Protein AF-A6VV82-F1 (afdb_monomer_lite)

Secondary structure (DSSP, 8-state):
-PPPPPTT-------EEEEEEEETTEEEEEEEETTEEEEEEE-HHHHHHHHHHHT---

Organism: Marinomonas sp. (strain MWYL1) (NCBI:txid400668)

Radius of gyration: 15.57 Å; chains: 1; bounding box: 34×22×42 Å

Sequence (58 aa):
MKSQYSPFAFDKGIDYDCYELVLGKKTIVLEWNNWFEWTLFGSEEVVCDLQVRFFLSK

Foldseek 3Di:
DDDDDDPPPDCPDWPWDWDWDDDPPWIKIWIDTPVDDTDIDTPPVVVVVCCVVVVDDD

pLDDT: mean 80.61, std 15.93, range [34.03, 95.31]

Structure (mmCIF, N/CA/C/O backbone):
data_AF-A6VV82-F1
#
_entry.id   AF-A6VV82-F1
#
loop_
_atom_site.group_PDB
_atom_site.id
_atom_site.type_symbol
_atom_site.label_atom_id
_atom_site.label_alt_id
_atom_site.label_comp_id
_atom_site.label_asym_id
_atom_site.label_entity_id
_atom_site.label_seq_id
_atom_site.pdbx_PDB_ins_code
_atom_si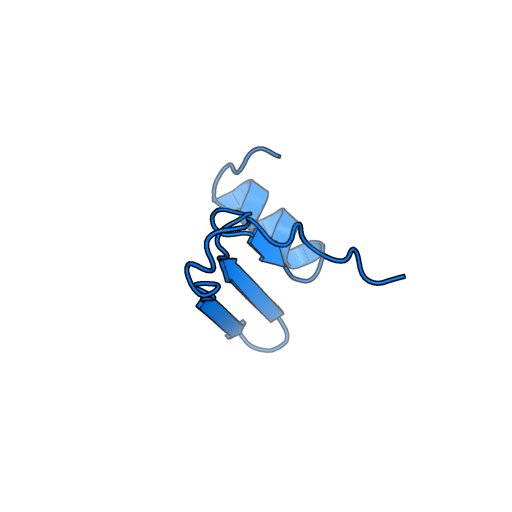te.Cartn_x
_atom_site.Cartn_y
_atom_site.Cartn_z
_atom_site.occupancy
_atom_site.B_iso_or_equiv
_atom_site.auth_seq_id
_atom_site.auth_comp_id
_atom_site.auth_asym_id
_atom_site.auth_atom_id
_atom_site.pdbx_PDB_model_num
ATOM 1 N N . MET A 1 1 ? -2.424 14.497 -22.835 1.00 34.03 1 MET A N 1
ATOM 2 C CA . MET A 1 1 ? -1.189 14.607 -23.641 1.00 34.03 1 MET A CA 1
ATOM 3 C C . MET A 1 1 ? -0.257 13.514 -23.135 1.00 34.03 1 MET A C 1
ATOM 5 O O . MET A 1 1 ? 0.153 13.598 -21.988 1.00 34.03 1 MET A O 1
ATOM 9 N N . LYS A 1 2 ? -0.068 12.416 -23.879 1.00 37.91 2 LYS A N 1
ATOM 10 C CA . LYS A 1 2 ? 0.792 11.308 -23.428 1.00 37.91 2 LYS A CA 1
ATOM 11 C C . LYS A 1 2 ? 2.241 11.713 -23.694 1.00 37.91 2 LYS A C 1
ATOM 13 O O . LYS A 1 2 ? 2.565 12.030 -24.834 1.00 37.91 2 LYS A O 1
ATOM 18 N N . SER A 1 3 ? 3.068 11.781 -22.653 1.00 46.59 3 SER A N 1
ATOM 19 C CA . SER A 1 3 ? 4.497 12.069 -22.778 1.00 46.59 3 SER A CA 1
ATOM 20 C C . SER A 1 3 ? 5.142 11.002 -23.659 1.00 46.59 3 SER A C 1
ATOM 22 O O . SER A 1 3 ? 5.099 9.817 -23.333 1.00 46.59 3 SER A O 1
ATOM 24 N N . GLN A 1 4 ? 5.682 11.408 -24.803 1.00 50.94 4 GLN A N 1
ATOM 25 C CA . GLN A 1 4 ? 6.335 10.504 -25.741 1.00 50.94 4 GLN A CA 1
ATOM 26 C C . GLN A 1 4 ? 7.794 10.329 -25.294 1.00 50.94 4 GLN A C 1
ATOM 28 O O . GLN A 1 4 ? 8.511 11.317 -25.141 1.00 50.94 4 GLN A O 1
ATOM 33 N N . TYR A 1 5 ? 8.204 9.092 -25.007 1.00 59.03 5 TYR A N 1
ATOM 34 C CA . TYR A 1 5 ? 9.552 8.780 -24.523 1.00 59.03 5 TYR A CA 1
ATOM 35 C C . TYR A 1 5 ? 10.626 9.017 -25.600 1.00 59.03 5 TYR A C 1
ATOM 37 O O . TYR A 1 5 ? 10.347 8.997 -26.799 1.00 59.03 5 TYR A O 1
ATOM 45 N N . SER A 1 6 ? 11.866 9.243 -25.152 1.00 63.78 6 SER A N 1
ATOM 46 C CA . SER A 1 6 ? 13.048 9.402 -26.012 1.00 63.78 6 SER A CA 1
ATOM 47 C C . SER A 1 6 ? 13.284 8.155 -26.882 1.00 63.78 6 SER A C 1
ATOM 49 O O . SER A 1 6 ? 13.210 7.045 -26.358 1.00 63.78 6 SER A O 1
ATOM 51 N N . PRO A 1 7 ? 13.661 8.301 -28.167 1.00 63.78 7 PRO A N 1
ATOM 52 C CA . PRO A 1 7 ? 13.961 7.175 -29.060 1.00 63.78 7 PRO A CA 1
ATOM 53 C C . PRO A 1 7 ? 15.219 6.377 -28.668 1.00 63.78 7 PRO A C 1
ATOM 55 O O . PRO A 1 7 ? 15.468 5.319 -29.234 1.00 63.78 7 PRO A O 1
ATOM 58 N N . PHE A 1 8 ? 16.006 6.869 -27.705 1.00 64.88 8 PHE A N 1
ATOM 59 C CA . PHE A 1 8 ? 17.158 6.165 -27.126 1.00 64.88 8 PHE A CA 1
ATOM 60 C C . PHE A 1 8 ? 16.848 5.510 -25.773 1.00 64.88 8 PHE A C 1
ATOM 62 O O . PHE A 1 8 ? 17.757 4.991 -25.125 1.00 64.88 8 PHE A O 1
ATOM 69 N N . ALA A 1 9 ? 15.596 5.564 -25.308 1.00 64.69 9 ALA A N 1
ATOM 70 C CA . ALA A 1 9 ? 15.195 4.841 -24.113 1.00 64.69 9 ALA A CA 1
ATOM 71 C C . ALA A 1 9 ? 15.332 3.336 -24.382 1.00 64.69 9 ALA A C 1
ATOM 73 O O . ALA A 1 9 ? 14.693 2.788 -25.277 1.00 64.69 9 ALA A O 1
ATOM 74 N N . PHE A 1 10 ? 16.212 2.680 -23.626 1.00 58.97 10 PHE A N 1
ATOM 75 C CA . PHE A 1 10 ? 16.328 1.229 -23.630 1.00 58.97 10 PHE A CA 1
ATOM 76 C C . PHE A 1 10 ? 15.039 0.667 -23.023 1.00 58.97 10 PHE A C 1
ATOM 78 O O . PHE A 1 10 ? 14.790 0.863 -21.832 1.00 58.97 10 PHE A O 1
ATOM 85 N N . ASP A 1 11 ? 14.214 0.022 -23.847 1.00 61.41 11 ASP A N 1
ATOM 86 C CA . ASP A 1 11 ? 12.927 -0.553 -23.451 1.00 61.41 11 ASP A CA 1
ATOM 87 C C . ASP A 1 11 ? 13.178 -1.834 -22.641 1.00 61.41 11 ASP A C 1
ATOM 89 O O . ASP A 1 11 ? 13.079 -2.960 -23.130 1.00 61.41 11 ASP A O 1
ATOM 93 N N . LYS 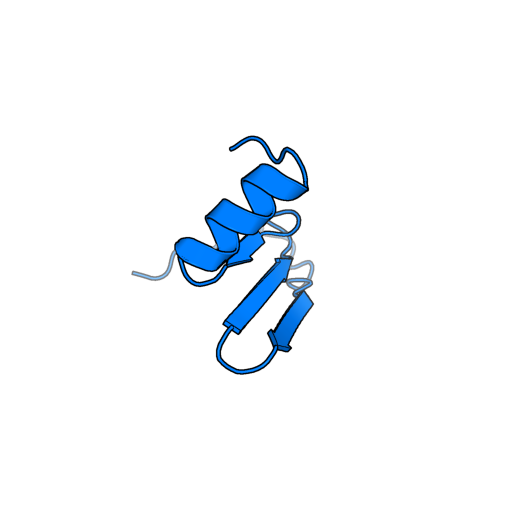A 1 12 ? 13.610 -1.667 -21.384 1.00 62.03 12 LYS A N 1
ATOM 94 C CA . LYS A 1 12 ? 13.357 -2.702 -20.385 1.00 62.03 12 LYS A CA 1
ATOM 95 C C . LYS A 1 12 ? 11.852 -2.664 -20.206 1.00 62.03 12 LYS A C 1
ATOM 97 O O . LYS A 1 12 ? 11.353 -1.640 -19.741 1.00 62.03 12 LYS A O 1
ATOM 102 N N . GLY A 1 13 ? 11.162 -3.716 -20.647 1.00 62.84 13 GLY A N 1
ATOM 103 C CA . GLY A 1 13 ? 9.717 -3.829 -20.488 1.00 62.84 13 GLY A CA 1
ATOM 104 C C . GLY A 1 13 ? 9.292 -3.344 -19.103 1.00 62.84 13 GLY A C 1
ATOM 105 O O . GLY A 1 13 ? 10.027 -3.483 -18.123 1.00 62.84 13 GLY A O 1
ATOM 106 N N . ILE A 1 14 ? 8.147 -2.674 -19.042 1.00 67.06 14 ILE A N 1
ATOM 107 C CA . ILE A 1 14 ? 7.605 -2.222 -17.766 1.00 67.06 14 ILE A CA 1
ATOM 108 C C . ILE A 1 14 ? 7.291 -3.472 -16.950 1.00 67.06 14 ILE A C 1
ATOM 110 O O . ILE A 1 14 ? 6.353 -4.190 -17.295 1.00 67.06 14 ILE A O 1
ATOM 114 N N . ASP A 1 15 ? 8.073 -3.734 -15.904 1.00 74.44 15 ASP A N 1
ATOM 115 C CA . ASP A 1 15 ? 7.694 -4.728 -14.920 1.00 74.44 15 ASP A CA 1
ATOM 116 C C . ASP A 1 15 ? 6.556 -4.074 -14.117 1.00 74.44 15 ASP A C 1
ATOM 118 O O . ASP A 1 15 ? 6.669 -2.941 -13.635 1.00 74.44 15 ASP A O 1
ATOM 122 N N . TYR A 1 16 ? 5.398 -4.731 -14.116 1.00 84.06 16 TYR A N 1
ATOM 123 C CA . TYR A 1 16 ? 4.166 -4.226 -13.524 1.00 84.06 16 TYR A CA 1
ATOM 124 C C . TYR A 1 16 ? 3.528 -5.325 -12.693 1.00 84.06 16 TYR A C 1
ATOM 126 O O . TYR A 1 16 ? 3.043 -6.318 -13.239 1.00 84.06 16 TYR A O 1
ATOM 134 N N . ASP A 1 17 ? 3.487 -5.104 -11.386 1.00 87.50 17 ASP A N 1
ATOM 135 C CA . ASP A 1 17 ? 2.828 -5.991 -10.442 1.00 87.50 17 ASP A CA 1
ATOM 136 C C . ASP A 1 17 ? 1.670 -5.249 -9.780 1.00 87.50 17 ASP A C 1
ATOM 138 O O . ASP A 1 17 ? 1.818 -4.124 -9.299 1.00 87.50 17 ASP A O 1
ATOM 142 N N . CYS A 1 18 ? 0.505 -5.890 -9.742 1.00 90.62 18 CYS A N 1
ATOM 143 C CA . CYS A 1 18 ? -0.689 -5.326 -9.132 1.00 90.62 18 CYS A CA 1
ATOM 144 C C . CYS A 1 18 ? -1.424 -6.394 -8.328 1.00 90.62 18 CYS A C 1
ATOM 146 O O . CYS A 1 18 ? -1.788 -7.449 -8.852 1.00 90.62 18 CYS A O 1
ATOM 148 N N . TYR A 1 19 ? -1.640 -6.104 -7.047 1.00 92.44 19 TYR A N 1
ATOM 149 C CA . TYR A 1 19 ? -2.381 -6.959 -6.130 1.00 92.44 19 TYR A CA 1
ATOM 150 C C . TYR A 1 19 ? -3.597 -6.217 -5.606 1.00 92.44 19 TYR A C 1
ATOM 152 O O . TYR A 1 19 ? -3.486 -5.116 -5.071 1.00 92.44 19 TYR A O 1
ATOM 160 N N . GLU A 1 20 ? -4.753 -6.862 -5.692 1.00 94.94 20 GLU A N 1
ATOM 161 C CA . GLU A 1 20 ? -5.986 -6.388 -5.080 1.00 94.94 20 GLU A CA 1
ATOM 162 C C . GLU A 1 20 ? -6.309 -7.253 -3.857 1.00 94.94 20 GLU A C 1
ATOM 164 O O . GLU A 1 20 ? -6.451 -8.474 -3.952 1.00 94.94 20 GLU A O 1
ATOM 169 N N . LEU A 1 21 ? -6.410 -6.619 -2.688 1.00 93.75 21 LEU A N 1
ATOM 170 C CA . LEU A 1 21 ? -6.793 -7.257 -1.432 1.00 93.75 21 LEU A CA 1
ATOM 171 C C . LEU A 1 21 ? -8.185 -6.775 -1.028 1.00 93.75 21 LEU A C 1
ATOM 173 O O . LEU A 1 21 ? -8.397 -5.583 -0.797 1.00 93.75 21 LEU A O 1
ATOM 177 N N . VAL A 1 22 ? -9.125 -7.712 -0.904 1.00 94.38 22 VAL A N 1
ATOM 178 C CA . VAL A 1 22 ? -10.534 -7.421 -0.609 1.00 94.38 22 VAL A CA 1
ATOM 179 C C . VAL A 1 22 ? -10.947 -8.081 0.705 1.00 94.38 22 VAL A C 1
ATOM 181 O O . VAL A 1 22 ? -10.797 -9.289 0.883 1.00 94.38 22 VAL A O 1
ATOM 184 N N . LEU A 1 23 ? -11.517 -7.293 1.620 1.00 92.94 23 LEU A N 1
ATOM 185 C CA . LEU A 1 23 ? -12.126 -7.764 2.864 1.00 92.94 23 LEU A CA 1
ATOM 186 C C . LEU A 1 23 ? -13.498 -7.110 3.057 1.00 92.94 23 LEU A C 1
ATOM 188 O O . LEU A 1 23 ? -13.622 -5.960 3.489 1.00 92.94 23 LEU A O 1
ATOM 192 N N . GLY A 1 24 ? -14.561 -7.854 2.750 1.00 93.38 24 GLY A N 1
ATOM 193 C CA . GLY A 1 24 ? -15.927 -7.337 2.807 1.00 93.38 24 GLY A CA 1
ATOM 194 C C . GLY A 1 24 ? -16.125 -6.177 1.827 1.00 93.38 24 GLY A C 1
ATOM 195 O O . GLY A 1 24 ? -16.080 -6.381 0.621 1.00 93.38 24 GLY A O 1
ATOM 196 N N . LYS A 1 25 ? -16.360 -4.965 2.349 1.00 92.62 25 LYS A N 1
ATOM 197 C CA . LYS A 1 25 ? -16.516 -3.731 1.548 1.00 92.62 25 LYS A CA 1
ATOM 198 C C . LYS A 1 25 ? -15.228 -2.904 1.432 1.00 92.62 25 LYS A C 1
ATOM 200 O O . LYS A 1 25 ? -15.266 -1.805 0.886 1.00 92.62 25 LYS A 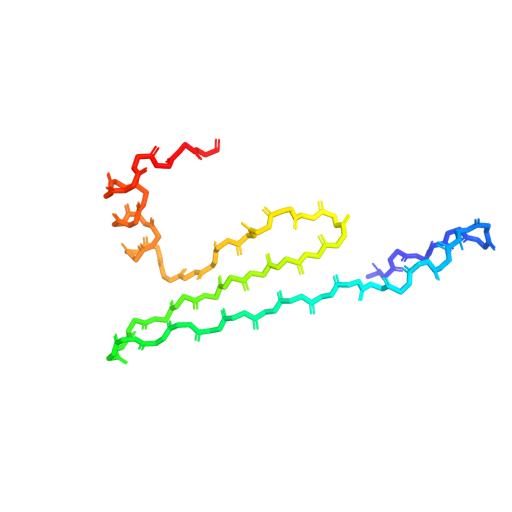O 1
ATOM 205 N N . LYS A 1 26 ? -14.122 -3.382 2.005 1.00 93.44 26 LYS A N 1
ATOM 206 C CA . LYS A 1 26 ? -12.825 -2.701 1.999 1.00 93.44 26 LYS A CA 1
ATOM 207 C C . LYS A 1 26 ? -11.952 -3.321 0.916 1.00 93.44 26 LYS A C 1
ATOM 209 O O . LYS A 1 26 ? -11.798 -4.540 0.890 1.00 93.44 26 LYS A O 1
ATOM 214 N N . THR A 1 27 ? -11.371 -2.473 0.079 1.00 94.75 27 THR A N 1
ATOM 215 C CA . THR A 1 27 ? -10.455 -2.876 -0.988 1.00 94.75 27 THR A CA 1
ATOM 216 C C . THR A 1 27 ? -9.192 -2.040 -0.903 1.00 94.75 27 THR A C 1
ATOM 218 O O . THR A 1 27 ? -9.262 -0.826 -0.693 1.00 94.75 27 THR A O 1
ATOM 221 N N . ILE A 1 28 ? -8.052 -2.703 -1.066 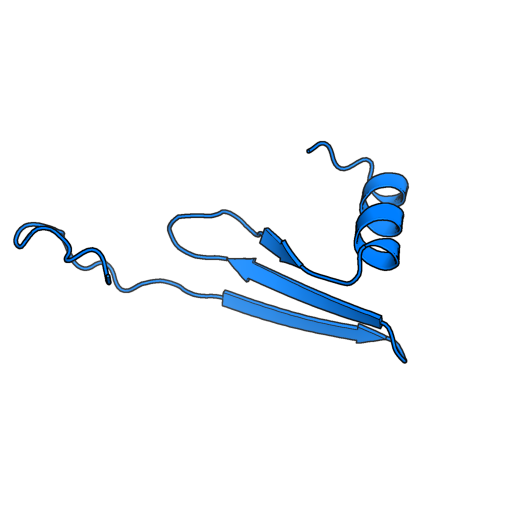1.00 95.31 28 ILE A N 1
ATOM 222 C CA . ILE A 1 28 ? -6.738 -2.083 -1.200 1.00 95.31 28 ILE A CA 1
ATOM 223 C C . ILE A 1 28 ? -6.100 -2.596 -2.484 1.00 95.31 28 ILE A C 1
ATOM 225 O O . ILE A 1 28 ? -6.170 -3.789 -2.774 1.00 95.31 28 ILE A O 1
ATOM 229 N N . VAL A 1 29 ? -5.448 -1.702 -3.214 1.00 94.38 29 VAL A N 1
ATOM 230 C CA . VAL A 1 29 ? -4.625 -2.030 -4.376 1.00 94.38 29 VAL A CA 1
ATOM 231 C C . VAL A 1 29 ? -3.175 -1.722 -4.036 1.00 94.38 29 VAL A C 1
ATOM 233 O O . VAL A 1 29 ? -2.877 -0.625 -3.569 1.00 94.38 29 VAL A O 1
ATOM 236 N N . LEU A 1 30 ? -2.286 -2.684 -4.256 1.00 91.94 30 LEU A N 1
ATOM 237 C CA . LEU A 1 30 ? -0.844 -2.492 -4.189 1.00 91.94 30 LEU A CA 1
ATOM 238 C C . LEU A 1 30 ? -0.284 -2.574 -5.600 1.00 91.94 30 LEU A C 1
ATOM 240 O O . LEU A 1 30 ? -0.461 -3.586 -6.273 1.00 91.94 30 LEU A O 1
ATOM 244 N N . GLU A 1 31 ? 0.390 -1.518 -6.024 1.00 91.75 31 GLU A N 1
ATOM 245 C CA . GLU A 1 31 ? 0.935 -1.383 -7.367 1.00 91.75 31 GLU A CA 1
ATOM 246 C C . GLU A 1 31 ? 2.441 -1.170 -7.291 1.00 91.75 31 GLU A C 1
ATOM 248 O O . GLU A 1 31 ? 2.919 -0.276 -6.595 1.00 91.75 31 GLU A O 1
ATOM 253 N N . TRP A 1 32 ? 3.197 -1.965 -8.032 1.00 88.06 32 TRP A N 1
ATOM 254 C CA . TRP A 1 32 ? 4.621 -1.758 -8.229 1.00 88.06 32 TRP A CA 1
ATOM 255 C C . TRP A 1 32 ? 4.898 -1.600 -9.719 1.00 88.06 32 TRP A C 1
ATOM 257 O O . TRP A 1 32 ? 4.338 -2.309 -10.557 1.00 88.06 32 TRP A O 1
ATOM 267 N N . ASN A 1 33 ? 5.742 -0.629 -10.049 1.00 84.00 33 ASN A N 1
ATOM 268 C CA . ASN A 1 33 ? 6.225 -0.419 -11.405 1.00 84.00 33 ASN A CA 1
ATOM 269 C C . ASN A 1 33 ? 7.672 0.088 -11.369 1.00 84.00 33 ASN A C 1
ATOM 271 O O . ASN A 1 33 ? 8.156 0.506 -10.318 1.00 84.00 33 ASN A O 1
ATOM 275 N N . ASN A 1 34 ? 8.357 0.137 -12.517 1.00 76.06 34 ASN A N 1
ATOM 276 C CA . ASN A 1 34 ? 9.769 0.563 -12.556 1.00 76.06 34 ASN A CA 1
ATOM 277 C C . ASN A 1 34 ? 10.034 2.015 -12.078 1.00 76.06 34 ASN A C 1
ATOM 279 O O . ASN A 1 34 ? 11.190 2.436 -12.055 1.00 76.06 34 ASN A O 1
ATOM 283 N N . TRP A 1 35 ? 9.003 2.802 -11.749 1.00 72.19 35 TRP A N 1
ATOM 284 C CA . TRP A 1 35 ? 9.095 4.195 -11.301 1.00 72.19 35 TRP A CA 1
ATOM 285 C C . TRP A 1 35 ? 8.711 4.372 -9.828 1.00 72.19 35 TRP A C 1
ATOM 287 O O . TRP A 1 35 ? 9.148 5.339 -9.207 1.00 72.19 35 TRP A O 1
ATOM 297 N N . PHE A 1 36 ? 7.917 3.457 -9.271 1.00 67.00 36 PHE A N 1
ATOM 298 C CA . PHE A 1 36 ? 7.397 3.524 -7.913 1.00 67.00 36 PHE A CA 1
ATOM 299 C C . PHE A 1 36 ? 7.531 2.167 -7.229 1.00 67.00 36 PHE A C 1
ATOM 301 O O . PHE A 1 36 ? 6.946 1.168 -7.654 1.00 67.00 36 PHE A O 1
ATOM 308 N N . GLU A 1 37 ? 8.256 2.151 -6.114 1.00 74.56 37 GLU A N 1
ATOM 309 C CA . GLU A 1 37 ? 8.324 0.988 -5.241 1.00 74.56 37 GLU A CA 1
ATOM 310 C C . GLU A 1 37 ? 7.027 0.900 -4.416 1.00 74.56 37 GLU A C 1
ATOM 312 O O . GLU A 1 37 ? 6.835 1.675 -3.487 1.00 74.56 37 GLU A O 1
ATOM 317 N N . TRP A 1 38 ? 6.131 -0.028 -4.780 1.00 80.06 38 TRP A N 1
ATOM 318 C CA . TRP A 1 38 ? 4.945 -0.449 -4.012 1.00 80.06 38 TRP A CA 1
ATOM 319 C C . TRP A 1 38 ? 4.066 0.700 -3.481 1.00 80.06 38 TRP A C 1
ATOM 321 O O . TRP A 1 38 ? 4.081 1.041 -2.299 1.00 80.06 38 TRP A O 1
ATOM 331 N N . THR A 1 39 ? 3.227 1.259 -4.353 1.00 87.69 39 THR A N 1
ATOM 332 C CA . THR A 1 39 ? 2.206 2.253 -3.998 1.00 87.69 39 THR A CA 1
ATOM 333 C C . THR A 1 39 ? 0.922 1.575 -3.527 1.00 87.69 39 THR A C 1
ATOM 335 O O . THR A 1 39 ? 0.439 0.640 -4.161 1.00 87.69 39 THR A O 1
ATOM 338 N N . LEU A 1 40 ? 0.348 2.062 -2.425 1.00 89.75 40 LEU A N 1
ATOM 339 C CA . LEU A 1 40 ? -0.895 1.547 -1.850 1.00 89.75 40 LEU A CA 1
ATOM 340 C C . LEU A 1 40 ? -2.053 2.522 -2.092 1.00 89.75 40 LEU A C 1
ATOM 342 O O . LEU A 1 40 ? -1.986 3.688 -1.703 1.00 89.75 40 LEU A O 1
ATOM 346 N N . PHE A 1 41 ? -3.142 2.023 -2.672 1.00 90.75 41 PHE A N 1
ATOM 347 C CA . PHE A 1 41 ? -4.381 2.758 -2.910 1.00 90.75 41 PHE A CA 1
ATOM 348 C C . PHE A 1 41 ? -5.550 2.100 -2.181 1.00 90.75 41 PHE A C 1
ATOM 350 O O . PHE A 1 41 ? -5.621 0.881 -2.057 1.00 90.75 41 PHE A O 1
ATOM 357 N N . GLY A 1 42 ? -6.504 2.901 -1.724 1.00 92.62 42 GLY A N 1
ATOM 358 C CA . GLY A 1 42 ? -7.704 2.426 -1.045 1.00 92.62 42 GLY A CA 1
ATOM 359 C C . GLY A 1 42 ? -8.574 3.599 -0.618 1.00 92.62 42 GLY A C 1
ATOM 360 O O . GLY A 1 42 ? -8.244 4.756 -0.890 1.00 92.62 42 GLY A O 1
ATOM 361 N N . SER A 1 43 ? -9.685 3.319 0.061 1.00 93.88 43 SER A N 1
ATOM 362 C CA . SER A 1 43 ? -10.439 4.394 0.709 1.00 93.88 43 SER A CA 1
ATOM 363 C C . SER A 1 43 ? -9.584 5.068 1.785 1.00 93.88 43 SER A C 1
ATOM 365 O O . SER A 1 43 ? -8.771 4.415 2.439 1.00 93.88 43 SER A O 1
ATOM 367 N N . GLU A 1 44 ? -9.792 6.369 1.995 1.00 92.50 44 GLU A N 1
ATOM 368 C CA . GLU A 1 44 ? -9.045 7.148 2.991 1.00 92.50 44 GLU A CA 1
ATOM 369 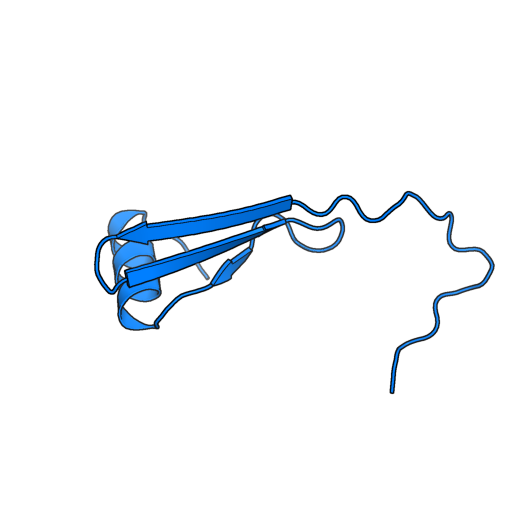C C . GLU A 1 44 ? -9.109 6.506 4.384 1.00 92.50 44 GLU A C 1
ATOM 371 O O . GLU A 1 44 ? -8.080 6.355 5.031 1.00 92.50 44 GLU A O 1
ATOM 376 N N . GLU A 1 45 ? -10.288 6.021 4.794 1.00 93.31 45 GLU A N 1
ATOM 377 C CA . GLU A 1 45 ? -10.476 5.283 6.053 1.00 93.31 45 GLU A CA 1
ATOM 378 C C . GLU A 1 45 ? -9.490 4.112 6.184 1.00 93.31 45 GLU A C 1
ATOM 380 O O . GLU A 1 45 ? -8.851 3.942 7.219 1.00 93.31 45 GLU A O 1
ATOM 385 N N . VAL A 1 46 ? -9.356 3.304 5.130 1.00 92.94 46 VAL A N 1
ATOM 386 C CA . VAL A 1 46 ? -8.519 2.101 5.144 1.00 92.94 46 VAL A CA 1
ATOM 387 C C . VAL A 1 46 ? -7.040 2.463 5.097 1.00 92.94 46 VAL A C 1
ATOM 389 O O . VAL A 1 46 ? -6.247 1.876 5.828 1.00 92.94 46 VAL A O 1
ATOM 392 N N . VAL A 1 47 ? -6.659 3.445 4.280 1.00 92.19 47 VAL A N 1
ATOM 393 C CA . VAL A 1 47 ? -5.264 3.895 4.183 1.00 92.19 47 VAL A CA 1
ATOM 394 C C . VAL A 1 47 ? -4.807 4.521 5.501 1.00 92.19 47 VAL A C 1
ATOM 396 O O . VAL A 1 47 ? -3.726 4.188 5.983 1.00 92.19 47 VAL A O 1
ATOM 399 N N . CYS A 1 48 ? -5.632 5.363 6.127 1.00 92.31 48 CYS A N 1
ATOM 400 C CA . CYS A 1 48 ? -5.335 5.949 7.432 1.00 92.31 48 CYS A CA 1
ATOM 401 C C . CYS A 1 48 ? -5.216 4.888 8.534 1.00 92.31 48 CYS A C 1
ATOM 403 O O . CYS A 1 48 ? -4.271 4.942 9.321 1.00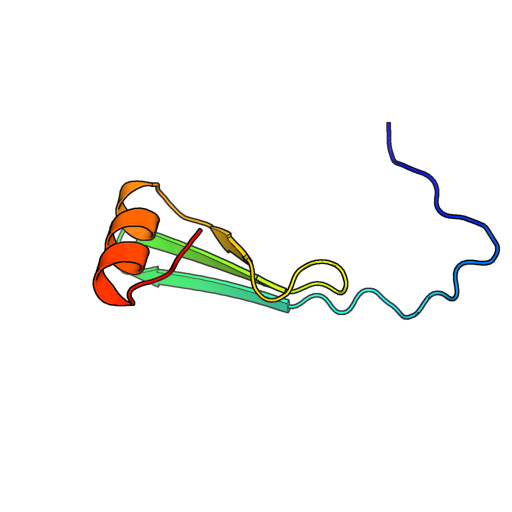 92.31 48 CYS A O 1
ATOM 405 N N . ASP A 1 49 ? -6.122 3.905 8.578 1.00 92.94 49 ASP A N 1
ATOM 406 C CA . ASP A 1 49 ? -6.042 2.799 9.544 1.00 92.94 49 ASP A CA 1
ATOM 407 C C . ASP A 1 49 ? -4.727 2.016 9.396 1.00 92.94 49 ASP A C 1
ATOM 409 O O . ASP A 1 49 ? -4.030 1.754 10.379 1.00 92.94 49 ASP A O 1
ATOM 413 N N . LEU A 1 50 ? -4.321 1.721 8.157 1.00 91.38 50 LEU A N 1
ATOM 414 C CA . LEU A 1 50 ? -3.049 1.056 7.876 1.00 91.38 50 LEU A CA 1
ATOM 415 C C . LEU A 1 50 ? -1.835 1.910 8.248 1.00 91.38 50 LEU A C 1
ATOM 417 O O . LEU A 1 50 ? -0.887 1.384 8.830 1.00 91.38 50 LEU A O 1
ATOM 421 N N . GLN A 1 51 ? -1.861 3.212 7.954 1.00 92.38 51 GLN A N 1
ATOM 422 C CA . GLN A 1 51 ? -0.788 4.134 8.334 1.00 92.38 51 GLN A CA 1
ATOM 423 C C . GLN A 1 51 ? -0.574 4.151 9.845 1.00 92.38 51 GLN A C 1
ATOM 425 O O . GLN A 1 51 ? 0.565 4.071 10.303 1.00 92.38 51 GLN A O 1
ATOM 430 N N . VAL A 1 52 ? -1.660 4.189 10.620 1.00 93.56 52 VAL A N 1
ATOM 431 C CA . VAL A 1 52 ? -1.599 4.143 12.084 1.00 93.56 52 VAL A CA 1
ATOM 432 C C . VAL A 1 52 ? -1.100 2.781 12.567 1.00 93.56 52 VAL A C 1
ATOM 434 O O . VAL A 1 52 ? -0.193 2.719 13.394 1.00 93.56 52 VAL A O 1
ATOM 437 N N . ARG A 1 53 ? -1.658 1.682 12.047 1.00 94.56 53 ARG A N 1
ATOM 438 C CA . ARG A 1 53 ? -1.353 0.320 12.509 1.00 94.56 53 ARG A CA 1
ATOM 439 C C . ARG A 1 53 ? 0.083 -0.111 12.228 1.00 94.56 53 ARG A C 1
ATOM 441 O O . ARG A 1 53 ? 0.669 -0.834 13.032 1.00 94.56 53 ARG A O 1
ATOM 448 N N . PHE A 1 54 ? 0.617 0.295 11.082 1.00 92.00 54 PHE A N 1
ATOM 449 C CA . PHE A 1 54 ? 1.952 -0.085 10.625 1.00 92.00 54 PHE A CA 1
ATOM 450 C C . PHE A 1 54 ? 2.978 1.044 10.756 1.00 92.00 54 PHE A C 1
ATOM 452 O O . PHE A 1 54 ? 4.115 0.867 10.329 1.00 92.00 54 PHE A O 1
ATOM 459 N N . PHE A 1 55 ? 2.605 2.171 11.372 1.00 90.44 55 PHE A N 1
ATOM 460 C CA . PHE A 1 55 ? 3.472 3.337 11.571 1.00 90.44 55 PHE A CA 1
ATOM 461 C C . PHE A 1 55 ? 4.118 3.827 10.265 1.00 90.44 55 PHE A C 1
ATOM 463 O O . PHE A 1 55 ? 5.300 4.168 10.229 1.00 90.44 55 PHE A O 1
ATOM 470 N N . LEU A 1 56 ? 3.344 3.835 9.177 1.00 82.38 56 LEU A N 1
ATOM 471 C CA . LEU A 1 56 ? 3.834 4.241 7.863 1.00 82.38 56 LEU A CA 1
ATOM 472 C C . LEU A 1 56 ? 3.944 5.768 7.814 1.00 82.38 56 LEU A C 1
ATOM 474 O O . LEU A 1 56 ? 2.963 6.475 8.058 1.00 82.38 56 LEU A O 1
ATOM 478 N N . SER A 1 57 ? 5.131 6.281 7.491 1.00 74.44 57 SER A N 1
ATOM 479 C CA . SER A 1 57 ? 5.324 7.700 7.190 1.00 74.44 57 SER A CA 1
ATOM 480 C C . SER A 1 57 ? 4.941 8.001 5.743 1.00 74.44 57 SER A C 1
ATOM 482 O O . SER A 1 57 ? 5.022 7.131 4.877 1.00 74.44 57 SER A O 1
ATOM 484 N N . LYS A 1 58 ? 4.516 9.241 5.507 1.00 60.75 58 LYS A N 1
ATOM 485 C CA . LYS A 1 58 ? 4.205 9.755 4.172 1.00 60.75 58 LYS A CA 1
ATOM 486 C C . LYS A 1 58 ? 5.455 9.965 3.328 1.00 60.75 58 LYS A C 1
ATOM 488 O O . LYS A 1 58 ? 6.504 10.293 3.928 1.00 60.75 58 LYS A O 1
#